Protein AF-A0A9D6YL90-F1 (afdb_monomer_lite)

Sequence (145 aa):
MKLYRCQICGDPYLGSEPPSFCPFCGAPQRYMVPAENYVDRNTVPNLSAKSRENLEKALDLEVKNAAFYFCASNCAPDPLSQAMFKALARTEAEHASLICKILKVPKPEIKPDEKKEATEDRVKEVFSALTEVETYHIALSEARL

pLDDT: mean 88.78, std 9.79, range [46.34, 97.94]

Secondary structure (DSSP, 8-state):
-EEEEETTT--EEEESS--SB-TTT--BGGGEEEGGG-------TT--HHHHHHHHHHHHHHHHHHHHHHHHHHH-SSHHHHHHHHHHHHHHHHHHHHHHHHHT-PPPP-------S--SHHHHHHHHHHHHHHHHHHHHHHTT-

Radius of gyration: 18.1 Å; chains: 1; bounding box: 39×49×39 Å

Structure (mmCIF, N/CA/C/O backbone):
data_AF-A0A9D6YL90-F1
#
_entry.id   AF-A0A9D6YL90-F1
#
loop_
_atom_site.group_PDB
_atom_site.id
_atom_site.type_symbol
_atom_site.label_atom_id
_atom_site.label_alt_id
_atom_site.label_comp_id
_atom_site.label_asym_id
_atom_site.label_entity_id
_atom_site.label_seq_id
_atom_site.pdbx_PDB_ins_code
_atom_site.Cartn_x
_atom_site.Cartn_y
_atom_site.Cartn_z
_atom_site.occupancy
_atom_site.B_iso_or_equiv
_atom_site.auth_seq_id
_atom_site.auth_comp_id
_atom_site.auth_asym_id
_atom_site.auth_atom_id
_atom_site.pdbx_PDB_model_num
ATOM 1 N N . MET A 1 1 ? -6.032 -24.679 -13.426 1.00 86.56 1 MET A N 1
ATOM 2 C CA . MET A 1 1 ? -6.175 -23.283 -12.964 1.00 86.56 1 MET A CA 1
ATOM 3 C C . MET A 1 1 ? -6.760 -23.320 -11.565 1.00 86.56 1 MET A C 1
ATOM 5 O O . MET A 1 1 ? -7.700 -24.076 -11.353 1.00 86.56 1 MET A O 1
ATOM 9 N N . LYS A 1 2 ? -6.148 -22.619 -10.614 1.00 96.62 2 LYS A N 1
ATOM 10 C CA . LYS A 1 2 ? -6.479 -22.641 -9.185 1.00 96.62 2 LYS A CA 1
ATOM 11 C C . LYS A 1 2 ? -6.732 -21.211 -8.713 1.00 96.62 2 LYS A C 1
ATOM 13 O O . LYS A 1 2 ? -6.187 -20.266 -9.287 1.00 96.62 2 LYS A O 1
ATOM 18 N N . LEU A 1 3 ? -7.556 -21.069 -7.681 1.00 97.44 3 LEU A N 1
ATOM 19 C CA . LEU A 1 3 ? -7.831 -19.787 -7.048 1.00 97.44 3 LEU A CA 1
ATOM 20 C C . LEU A 1 3 ? -7.025 -19.691 -5.753 1.00 97.44 3 LEU A C 1
ATOM 22 O O . LEU A 1 3 ? -7.139 -20.548 -4.878 1.00 97.44 3 LEU A O 1
ATOM 26 N N . TYR A 1 4 ? -6.229 -18.638 -5.638 1.00 97.94 4 TYR A N 1
ATOM 27 C CA . TYR A 1 4 ? -5.496 -18.284 -4.432 1.00 97.94 4 TYR A CA 1
ATOM 28 C C . TYR A 1 4 ? -6.054 -16.990 -3.860 1.00 97.94 4 TYR A C 1
ATOM 30 O O . TYR A 1 4 ? -6.663 -16.194 -4.575 1.00 97.94 4 TYR A O 1
ATOM 38 N N . ARG A 1 5 ? -5.839 -16.760 -2.571 1.00 97.44 5 ARG A N 1
ATOM 39 C CA . ARG A 1 5 ? -6.270 -15.537 -1.901 1.00 97.44 5 ARG A CA 1
ATOM 40 C C . ARG A 1 5 ? -5.202 -15.069 -0.928 1.00 97.44 5 ARG A C 1
ATOM 42 O O . ARG A 1 5 ? -4.625 -15.874 -0.195 1.00 97.44 5 ARG A O 1
ATOM 49 N N . CYS A 1 6 ? -4.925 -13.770 -0.935 1.00 96.50 6 CYS A N 1
ATOM 50 C CA . CYS A 1 6 ? -3.949 -13.189 -0.023 1.00 96.50 6 CYS A CA 1
ATOM 51 C C . CYS A 1 6 ? -4.533 -13.091 1.391 1.00 96.50 6 CYS A C 1
ATOM 53 O O . CYS A 1 6 ? -5.566 -12.457 1.585 1.00 96.50 6 CYS A O 1
ATOM 55 N N . GLN A 1 7 ? -3.857 -13.648 2.396 1.00 95.94 7 GLN A N 1
ATOM 56 C CA . GLN A 1 7 ? -4.260 -13.524 3.804 1.00 95.94 7 GLN A CA 1
ATOM 57 C C . GLN A 1 7 ? -4.118 -12.101 4.371 1.00 95.94 7 GLN A C 1
ATOM 59 O O . GLN A 1 7 ? -4.641 -11.840 5.450 1.00 95.94 7 GLN A O 1
ATOM 64 N N . ILE A 1 8 ? -3.420 -11.199 3.671 1.00 94.81 8 ILE A N 1
ATOM 65 C CA . ILE A 1 8 ? -3.238 -9.801 4.084 1.00 94.81 8 ILE A CA 1
ATOM 66 C C . ILE A 1 8 ? -4.345 -8.922 3.490 1.00 94.81 8 ILE A C 1
ATOM 68 O O . ILE A 1 8 ? -5.249 -8.508 4.209 1.00 94.81 8 ILE A O 1
ATOM 72 N N . CYS A 1 9 ? -4.351 -8.676 2.174 1.00 93.88 9 CYS A N 1
ATOM 73 C CA . CYS A 1 9 ? -5.360 -7.792 1.571 1.00 93.88 9 CYS A CA 1
ATOM 74 C C . CYS A 1 9 ? -6.724 -8.460 1.335 1.00 93.88 9 CYS A C 1
ATOM 76 O O . CYS A 1 9 ? -7.748 -7.773 1.254 1.00 93.88 9 CYS A O 1
ATOM 78 N N . GLY A 1 10 ? -6.761 -9.793 1.248 1.00 94.12 10 GLY A N 1
ATOM 79 C CA . GLY A 1 10 ? -7.969 -10.552 0.936 1.00 94.12 10 GLY A CA 1
ATOM 80 C C . GLY A 1 10 ? -8.307 -10.635 -0.552 1.00 94.12 10 GLY A C 1
ATOM 81 O O . GLY A 1 10 ? -9.371 -11.165 -0.869 1.00 94.12 10 GLY A O 1
ATOM 82 N N . ASP A 1 11 ? -7.459 -10.151 -1.461 1.00 95.00 11 ASP A N 1
ATOM 83 C CA . ASP A 1 11 ? -7.757 -10.197 -2.895 1.00 95.00 11 ASP A CA 1
ATOM 84 C C . ASP A 1 11 ? -7.489 -11.576 -3.514 1.00 95.00 11 ASP A C 1
ATOM 86 O O . ASP A 1 11 ? -6.543 -12.275 -3.111 1.00 95.00 11 ASP A O 1
ATOM 90 N N . PRO A 1 12 ? -8.337 -11.999 -4.471 1.00 96.19 12 PRO A N 1
ATOM 91 C CA . PRO A 1 12 ? -8.183 -13.259 -5.174 1.00 96.19 12 PRO A CA 1
ATOM 92 C C . PRO A 1 12 ? -7.172 -13.152 -6.321 1.00 96.19 12 PRO A C 1
ATOM 94 O O . PRO A 1 12 ? -7.098 -12.154 -7.032 1.00 96.19 12 PRO A O 1
ATOM 97 N N . TYR A 1 13 ? -6.441 -14.236 -6.553 1.00 96.94 13 TYR A N 1
ATOM 98 C CA . TYR A 1 13 ? -5.518 -14.401 -7.667 1.00 96.94 13 TYR A CA 1
ATOM 99 C C . TYR A 1 13 ? -5.795 -15.724 -8.382 1.00 96.94 13 TYR A C 1
ATOM 101 O O . TYR A 1 13 ? -5.920 -16.770 -7.741 1.00 96.94 13 TYR A O 1
ATOM 109 N N . LEU A 1 14 ? -5.868 -15.688 -9.712 1.00 97.25 14 LEU A N 1
ATOM 110 C CA . LEU A 1 14 ? -6.097 -16.863 -10.548 1.00 97.25 14 LEU A CA 1
ATOM 111 C C . LEU A 1 14 ? -4.789 -17.273 -11.234 1.00 97.25 14 LEU A C 1
ATOM 113 O O . LEU A 1 14 ? -4.200 -16.473 -11.957 1.00 97.25 14 LEU A O 1
ATOM 117 N N . GLY A 1 15 ? -4.348 -18.518 -11.037 1.00 95.50 15 GLY A N 1
ATOM 118 C CA . GLY A 1 15 ? -3.087 -19.005 -11.607 1.00 95.50 15 GLY A CA 1
ATOM 119 C C . GLY A 1 15 ? -2.928 -20.523 -11.546 1.00 95.50 15 GLY A C 1
ATOM 120 O O . GLY A 1 15 ? -3.761 -21.236 -10.984 1.00 95.50 15 GLY A O 1
ATOM 121 N N . SER A 1 16 ? -1.875 -21.058 -12.161 1.00 96.12 16 SER A N 1
ATOM 122 C CA . SER A 1 16 ? -1.474 -22.464 -11.976 1.00 96.12 16 SER A CA 1
ATOM 123 C C . SER A 1 16 ? -0.854 -22.703 -10.595 1.00 96.12 16 SER A C 1
ATOM 125 O O . SER A 1 16 ? -1.075 -23.761 -10.002 1.00 96.12 16 SER A O 1
ATOM 127 N N . GLU A 1 17 ? -0.140 -21.697 -10.089 1.00 96.12 17 GLU A N 1
ATOM 128 C CA . GLU A 1 17 ? 0.628 -21.676 -8.841 1.00 96.12 17 GLU A CA 1
ATOM 129 C C . GLU A 1 17 ? 0.462 -20.315 -8.136 1.00 96.12 17 GLU A C 1
ATOM 131 O O . GLU A 1 17 ? 0.066 -19.346 -8.794 1.00 96.12 17 GLU A O 1
ATOM 136 N N . PRO A 1 18 ? 0.715 -20.207 -6.815 1.00 96.00 18 PRO A N 1
ATOM 137 C CA . PRO A 1 18 ? 0.641 -18.924 -6.122 1.00 96.00 18 PRO A CA 1
ATOM 138 C C . PRO A 1 18 ? 1.806 -18.011 -6.544 1.00 96.00 18 PRO A C 1
ATOM 140 O O . PRO A 1 18 ? 2.928 -18.496 -6.698 1.00 96.00 18 PRO A O 1
ATOM 143 N N . PRO A 1 19 ? 1.592 -16.691 -6.667 1.00 96.56 19 PRO A N 1
ATOM 144 C CA . PRO A 1 19 ? 2.637 -15.769 -7.093 1.00 96.56 19 PRO A CA 1
ATOM 145 C C . PRO A 1 19 ? 3.667 -15.546 -5.975 1.00 96.56 19 PRO A C 1
ATOM 147 O O . PRO A 1 19 ? 3.319 -15.601 -4.794 1.00 96.56 19 PRO A O 1
ATOM 150 N N . SER A 1 20 ? 4.920 -15.235 -6.333 1.00 96.31 20 SER A N 1
ATOM 151 C CA . SER A 1 20 ? 6.001 -14.948 -5.367 1.00 96.31 20 SER A CA 1
ATOM 152 C C . SER A 1 20 ? 5.667 -13.789 -4.419 1.00 96.31 20 SER A C 1
ATOM 154 O O . SER A 1 20 ? 6.056 -13.795 -3.251 1.00 96.31 20 SER A O 1
ATOM 156 N N 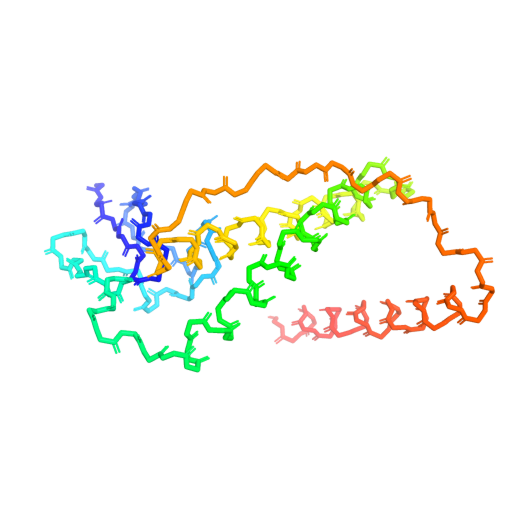. PHE A 1 21 ? 4.900 -12.818 -4.915 1.00 95.50 21 PHE A N 1
ATOM 157 C CA . PHE A 1 21 ? 4.337 -11.712 -4.152 1.00 95.50 21 PHE A CA 1
ATOM 158 C C . PHE A 1 21 ? 2.893 -11.477 -4.590 1.00 95.50 21 PHE A C 1
ATOM 160 O O . PHE A 1 21 ? 2.544 -11.664 -5.756 1.00 95.50 21 PHE A O 1
ATOM 167 N N . CYS A 1 22 ? 2.044 -11.064 -3.655 1.00 95.00 22 CYS A N 1
ATOM 168 C CA . CYS A 1 22 ? 0.683 -10.644 -3.941 1.00 95.00 22 CYS A CA 1
ATOM 169 C C . CYS A 1 22 ? 0.721 -9.462 -4.928 1.00 95.00 22 CYS A C 1
ATOM 171 O O . CYS A 1 22 ? 1.322 -8.440 -4.598 1.00 95.00 22 CYS A O 1
ATOM 173 N N . PRO A 1 23 ? 0.063 -9.550 -6.098 1.00 92.25 23 PRO A N 1
ATOM 174 C CA . PRO A 1 23 ? 0.109 -8.489 -7.106 1.00 92.25 23 PRO A CA 1
ATOM 175 C C . PRO A 1 23 ? -0.684 -7.235 -6.707 1.00 92.25 23 PRO A C 1
ATOM 177 O O . PRO A 1 23 ? -0.640 -6.238 -7.420 1.00 92.25 23 PRO A O 1
ATOM 180 N N . PHE A 1 24 ? -1.420 -7.294 -5.595 1.00 91.31 24 PHE A N 1
ATOM 181 C CA . PHE A 1 24 ? -2.241 -6.196 -5.091 1.00 91.31 24 PHE A CA 1
ATOM 182 C C . PHE A 1 24 ? -1.512 -5.432 -3.982 1.00 91.31 24 PHE A C 1
ATOM 184 O O . PHE A 1 24 ? -1.276 -4.241 -4.114 1.00 91.31 24 PHE A O 1
ATOM 191 N N . CYS A 1 25 ? -1.085 -6.125 -2.920 1.00 90.62 25 CYS A N 1
ATOM 192 C CA . CYS A 1 25 ? -0.486 -5.488 -1.740 1.00 90.62 25 CYS A CA 1
ATOM 193 C C . CYS A 1 25 ? 0.996 -5.830 -1.504 1.00 90.62 25 CYS A C 1
ATOM 195 O O . CYS A 1 25 ? 1.523 -5.543 -0.434 1.00 90.62 25 CYS A O 1
ATOM 197 N N . GLY A 1 26 ? 1.653 -6.557 -2.414 1.00 90.25 26 GLY A N 1
ATOM 198 C CA . GLY A 1 26 ? 3.075 -6.909 -2.295 1.00 90.25 26 GLY A CA 1
ATOM 199 C C . GLY A 1 26 ? 3.425 -7.940 -1.211 1.00 90.25 26 GLY A C 1
ATOM 200 O O . GLY A 1 26 ? 4.597 -8.246 -1.011 1.00 90.25 26 GLY A O 1
ATOM 201 N N . ALA A 1 27 ? 2.446 -8.519 -0.508 1.00 93.50 27 ALA A N 1
ATOM 202 C CA . ALA A 1 27 ? 2.711 -9.514 0.534 1.00 93.50 27 ALA A CA 1
ATOM 203 C C . ALA A 1 27 ? 3.432 -10.761 -0.034 1.00 93.50 27 ALA A C 1
ATOM 205 O O . ALA A 1 27 ? 3.023 -11.259 -1.082 1.00 93.50 27 ALA A O 1
ATOM 206 N N . PRO A 1 28 ? 4.446 -11.326 0.649 1.00 96.31 28 PRO A N 1
ATOM 207 C CA . PRO A 1 28 ? 5.170 -12.503 0.159 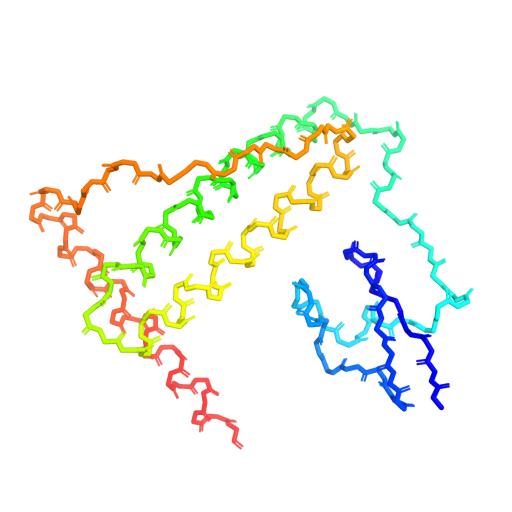1.00 96.31 28 PRO A CA 1
ATOM 208 C C . PRO A 1 28 ? 4.280 -13.738 -0.060 1.00 96.31 28 PRO A C 1
ATOM 210 O O . PRO A 1 28 ? 3.270 -13.908 0.630 1.00 96.31 28 PRO A O 1
ATOM 213 N N . GLN A 1 29 ? 4.714 -14.656 -0.932 1.00 97.19 29 GLN A N 1
ATOM 214 C CA . GLN A 1 29 ? 3.999 -15.886 -1.325 1.00 97.19 29 GLN A CA 1
ATOM 215 C C . GLN A 1 29 ? 3.430 -16.691 -0.152 1.00 97.19 29 GLN A C 1
ATOM 217 O O . GLN A 1 29 ? 2.358 -17.270 -0.277 1.00 97.19 29 GLN A O 1
ATOM 222 N N . ARG A 1 30 ? 4.090 -16.695 1.016 1.00 96.62 30 ARG A N 1
ATOM 223 C CA . ARG A 1 30 ? 3.608 -17.389 2.229 1.00 96.62 30 ARG A CA 1
ATOM 224 C C . ARG A 1 30 ? 2.211 -16.953 2.693 1.00 96.62 30 ARG A C 1
ATOM 226 O O . ARG A 1 30 ? 1.561 -17.682 3.435 1.00 96.62 30 ARG A O 1
ATOM 233 N N . TYR A 1 31 ? 1.751 -15.770 2.285 1.00 96.69 31 TYR A N 1
ATOM 234 C CA . TYR A 1 31 ? 0.399 -15.284 2.563 1.00 96.69 31 TYR A CA 1
ATOM 235 C C . TYR A 1 31 ? -0.613 -15.651 1.469 1.00 96.69 31 TYR A C 1
ATOM 237 O O . TYR A 1 31 ? -1.806 -15.447 1.675 1.00 96.69 31 TYR A O 1
ATOM 245 N N . MET A 1 32 ? -0.174 -16.187 0.328 1.00 97.50 32 MET A N 1
ATOM 246 C CA . MET A 1 32 ? -1.037 -16.648 -0.760 1.00 97.50 32 MET A CA 1
ATOM 247 C C . MET A 1 32 ? -1.449 -18.096 -0.510 1.00 97.50 32 MET A C 1
ATOM 249 O O . MET A 1 32 ? -0.686 -19.031 -0.747 1.00 97.50 32 MET A O 1
ATOM 253 N N . VAL A 1 33 ? -2.675 -18.284 -0.029 1.00 97.50 33 VAL A N 1
ATOM 254 C CA . VAL A 1 33 ? -3.234 -19.611 0.270 1.00 97.50 33 VAL A CA 1
ATOM 255 C C . VAL A 1 33 ? -4.266 -20.013 -0.779 1.00 97.50 33 VAL A C 1
ATOM 257 O O . VAL A 1 33 ? -4.847 -19.126 -1.407 1.00 97.50 33 VAL A O 1
ATOM 260 N N . PRO A 1 34 ? -4.525 -21.318 -0.991 1.00 97.81 34 PRO A N 1
ATOM 261 C CA . PRO A 1 34 ? -5.701 -21.756 -1.741 1.00 97.81 34 PRO A CA 1
ATOM 262 C C . PRO A 1 34 ? -6.958 -21.073 -1.201 1.00 97.81 34 PRO A C 1
ATOM 264 O O . PRO A 1 34 ? -7.095 -20.910 0.014 1.00 97.81 34 PRO A O 1
ATOM 267 N N . ALA A 1 35 ? -7.855 -20.644 -2.085 1.00 96.94 35 ALA A N 1
ATOM 268 C CA . ALA A 1 35 ? -9.006 -19.838 -1.691 1.00 96.94 35 ALA A CA 1
ATOM 269 C C . ALA A 1 35 ? -9.935 -20.559 -0.701 1.00 96.94 35 ALA A C 1
ATOM 271 O O . ALA A 1 35 ? -10.499 -19.892 0.165 1.00 96.94 35 ALA A O 1
ATOM 272 N N . GLU A 1 36 ? -10.036 -21.893 -0.763 1.00 96.56 36 GLU A N 1
ATOM 273 C CA . GLU A 1 36 ? -10.777 -22.686 0.231 1.00 96.56 36 GLU A CA 1
ATOM 274 C C . GLU A 1 36 ? -10.203 -22.601 1.658 1.00 96.56 36 GLU A C 1
ATOM 276 O O . GLU A 1 36 ? -10.931 -22.803 2.624 1.00 96.56 36 GLU A O 1
ATOM 281 N N . ASN A 1 37 ? -8.922 -22.252 1.799 1.00 96.69 37 ASN A N 1
ATOM 282 C CA . ASN A 1 37 ? -8.222 -22.140 3.081 1.00 96.69 37 ASN A CA 1
ATOM 283 C C . ASN A 1 37 ? -8.129 -20.690 3.578 1.00 96.69 37 ASN A C 1
ATOM 285 O O . ASN A 1 37 ? -7.441 -20.409 4.563 1.00 96.69 37 ASN A O 1
ATOM 289 N N . TYR A 1 38 ? -8.759 -19.744 2.878 1.00 96.38 38 TYR A N 1
ATOM 290 C CA . TYR A 1 38 ? -8.725 -18.346 3.272 1.00 96.38 38 TYR A CA 1
ATOM 291 C C . TYR A 1 38 ? -9.534 -18.109 4.547 1.00 96.38 38 TYR A C 1
ATOM 293 O O . TYR A 1 38 ? -10.704 -18.474 4.645 1.00 96.38 38 TYR A O 1
ATOM 301 N N . VAL A 1 39 ? -8.918 -17.405 5.492 1.00 92.44 39 VAL A N 1
ATOM 302 C CA . VAL A 1 39 ? -9.565 -16.912 6.706 1.00 92.44 39 VAL A CA 1
ATOM 303 C C . VAL A 1 39 ? -9.403 -15.401 6.728 1.00 92.44 39 VAL A C 1
ATOM 305 O O . VAL A 1 39 ? -8.276 -14.905 6.671 1.00 92.44 39 VAL A O 1
ATOM 308 N N . ASP A 1 40 ? -10.515 -14.670 6.818 1.00 89.50 40 ASP A N 1
ATOM 309 C CA . ASP A 1 40 ? -10.462 -13.220 6.985 1.00 89.50 40 ASP A CA 1
ATOM 310 C C . ASP A 1 40 ? -9.933 -12.871 8.382 1.00 89.50 40 ASP A C 1
ATOM 312 O O . ASP A 1 40 ? -10.581 -13.132 9.396 1.00 89.50 40 ASP A O 1
ATOM 316 N N . ARG A 1 41 ? -8.737 -12.279 8.420 1.00 87.69 41 ARG A N 1
ATOM 317 C CA . ARG A 1 41 ? -8.083 -11.788 9.642 1.00 87.69 41 ARG A CA 1
ATOM 318 C C . ARG A 1 41 ? -8.151 -10.268 9.781 1.00 87.69 41 ARG A C 1
ATOM 320 O O . ARG A 1 41 ? -7.644 -9.733 10.762 1.00 87.69 41 ARG A O 1
ATOM 327 N N . ASN A 1 42 ? -8.777 -9.578 8.828 1.00 87.88 42 ASN A N 1
ATOM 328 C CA . ASN A 1 42 ? -8.916 -8.123 8.859 1.00 87.88 42 ASN A CA 1
ATOM 329 C C . ASN A 1 42 ? -10.055 -7.681 9.786 1.00 87.88 42 ASN A C 1
ATOM 331 O O . ASN A 1 42 ? -10.087 -6.537 10.237 1.00 87.88 42 ASN A O 1
ATOM 335 N N . THR A 1 43 ? -10.964 -8.592 10.137 1.00 88.81 43 THR A N 1
ATOM 336 C CA . THR A 1 43 ? -11.984 -8.341 11.154 1.00 88.81 43 THR A CA 1
ATOM 337 C C . THR A 1 43 ? -11.384 -8.450 12.561 1.00 88.81 43 THR A C 1
ATOM 339 O O . THR A 1 43 ? -11.191 -9.544 13.085 1.00 88.81 43 THR A O 1
ATOM 342 N N . VAL A 1 44 ? -11.142 -7.304 13.206 1.00 90.25 44 VAL A N 1
ATOM 343 C CA . VAL A 1 44 ? -10.633 -7.219 14.588 1.00 90.25 44 VAL A CA 1
ATOM 344 C C . VAL A 1 44 ? -11.773 -6.802 15.537 1.00 90.25 44 VAL A C 1
ATOM 346 O O . VAL A 1 44 ? -12.078 -5.613 15.626 1.00 90.25 44 VAL A O 1
ATOM 349 N N . PRO A 1 45 ? -12.447 -7.740 16.238 1.00 87.38 45 PRO A N 1
ATOM 350 C CA . PRO A 1 45 ? -13.655 -7.436 17.017 1.00 87.38 45 PRO A CA 1
ATOM 351 C C . PRO A 1 45 ? -13.396 -6.540 18.236 1.00 87.38 45 PRO A C 1
ATOM 353 O O . PRO A 1 45 ? -14.207 -5.670 18.534 1.00 87.38 45 PRO A O 1
ATOM 356 N N . ASN A 1 46 ? -12.253 -6.709 18.905 1.00 91.19 46 ASN A N 1
ATOM 357 C CA . ASN A 1 46 ? -11.888 -5.971 20.119 1.00 91.19 46 ASN A CA 1
ATOM 358 C C . ASN A 1 46 ? -10.743 -4.989 19.842 1.00 91.19 46 ASN A C 1
ATOM 360 O O . ASN A 1 46 ? -9.687 -5.043 20.475 1.00 91.19 46 ASN A O 1
ATOM 364 N N . LEU A 1 47 ? -10.922 -4.117 18.848 1.00 93.81 47 LEU A N 1
ATOM 365 C CA . LEU A 1 47 ? -9.925 -3.103 18.515 1.00 93.81 47 LEU A CA 1
ATOM 366 C C . LEU A 1 47 ? -9.840 -2.062 19.644 1.00 93.81 47 LEU A C 1
ATOM 368 O O . LEU A 1 47 ? -10.786 -1.309 19.873 1.00 93.81 47 LEU A O 1
ATOM 372 N N . SER A 1 48 ? -8.704 -2.019 20.347 1.00 95.50 48 SER A N 1
ATOM 373 C CA . SER A 1 48 ? -8.493 -1.068 21.445 1.00 95.50 48 SER A CA 1
ATOM 374 C C . SER A 1 48 ? -8.551 0.385 20.958 1.00 95.50 48 SER A C 1
ATOM 376 O O . SER A 1 48 ? -8.235 0.671 19.801 1.00 95.50 48 SER A O 1
ATOM 378 N N . ALA A 1 49 ? -8.874 1.321 21.857 1.00 96.88 49 ALA A N 1
ATOM 379 C CA . ALA A 1 49 ? -8.865 2.751 21.541 1.00 96.88 49 ALA A CA 1
ATOM 380 C C . ALA A 1 49 ? -7.503 3.212 20.992 1.00 96.88 49 ALA A C 1
ATOM 382 O O . ALA A 1 49 ? -7.451 3.955 20.016 1.00 96.88 49 ALA A O 1
ATOM 383 N N . LYS A 1 50 ? -6.396 2.703 21.555 1.00 96.06 50 LYS A N 1
ATOM 384 C CA . LYS A 1 50 ? -5.051 3.053 21.088 1.00 96.06 50 LYS A CA 1
ATOM 385 C C . LYS A 1 50 ? -4.743 2.481 19.704 1.00 96.06 50 LYS A C 1
ATOM 387 O O . LYS A 1 50 ? -4.158 3.166 18.872 1.00 96.06 50 LYS A O 1
ATOM 392 N N . SER A 1 51 ? -5.145 1.237 19.445 1.00 96.06 51 SER A N 1
ATOM 393 C CA . SER A 1 51 ? -4.980 0.608 18.129 1.00 96.06 51 SER A CA 1
ATOM 394 C C . SER A 1 51 ? -5.792 1.337 17.062 1.00 96.06 51 SER A C 1
ATOM 396 O O . SER A 1 51 ? -5.288 1.547 15.964 1.00 96.06 51 SER A O 1
ATOM 398 N N . ARG A 1 52 ? -7.017 1.760 17.396 1.00 96.75 52 ARG A N 1
ATOM 399 C CA . ARG A 1 52 ? -7.851 2.590 16.523 1.00 96.75 52 ARG A CA 1
ATOM 400 C C . ARG A 1 52 ? -7.177 3.924 16.203 1.00 96.75 52 ARG A C 1
ATOM 402 O O . ARG A 1 52 ? -7.016 4.222 15.029 1.00 96.75 52 ARG A O 1
ATOM 409 N N . GLU A 1 53 ? -6.714 4.659 17.215 1.00 97.00 53 GLU A N 1
ATOM 410 C CA . GLU A 1 53 ? -6.004 5.935 17.024 1.00 97.00 53 GLU A CA 1
ATOM 411 C C . GLU A 1 53 ? -4.773 5.769 16.114 1.00 97.00 53 GLU A C 1
ATOM 413 O O . GLU A 1 53 ? -4.529 6.577 15.220 1.00 97.00 53 GLU A O 1
ATOM 418 N N . ASN A 1 54 ? -3.995 4.700 16.315 1.00 97.06 54 ASN A N 1
ATOM 419 C CA . ASN A 1 54 ? -2.826 4.415 15.484 1.00 97.06 54 ASN A CA 1
ATOM 420 C C . ASN A 1 54 ? -3.216 4.116 14.029 1.00 97.06 54 ASN A C 1
ATOM 422 O O . ASN A 1 54 ? -2.555 4.602 13.116 1.00 97.06 54 ASN A O 1
ATOM 426 N N . LEU A 1 55 ? -4.280 3.338 13.811 1.00 96.62 55 LEU A N 1
ATOM 427 C CA . LEU A 1 55 ? -4.784 3.030 12.472 1.00 96.62 55 LEU A CA 1
ATOM 428 C C . LEU A 1 55 ? -5.354 4.269 11.778 1.00 96.62 55 LEU A C 1
ATOM 430 O O . LEU A 1 55 ? -5.149 4.429 10.586 1.00 96.62 55 LEU A O 1
ATOM 434 N N . GLU A 1 56 ? -6.029 5.162 12.497 1.00 97.00 56 GLU A N 1
ATOM 435 C CA . GLU A 1 56 ? -6.541 6.418 11.933 1.00 97.00 56 GLU A CA 1
ATOM 436 C C . GLU A 1 56 ? -5.398 7.341 11.485 1.00 97.00 56 GLU A C 1
ATOM 438 O O . GLU A 1 56 ? -5.459 7.911 10.397 1.00 97.00 56 GLU A O 1
ATOM 443 N N . LYS A 1 57 ? -4.314 7.426 12.268 1.00 96.19 57 LYS A N 1
ATOM 444 C CA . LYS A 1 57 ? -3.099 8.158 11.869 1.00 96.19 57 LYS A CA 1
ATOM 445 C C . LYS A 1 57 ? -2.389 7.510 10.686 1.00 96.19 57 LYS A C 1
ATOM 447 O O . LYS A 1 57 ? -1.943 8.218 9.791 1.00 96.19 57 LYS A O 1
ATOM 452 N N . ALA A 1 58 ? -2.289 6.180 10.682 1.00 96.12 58 ALA A N 1
ATOM 453 C CA . ALA A 1 58 ? -1.730 5.450 9.552 1.00 96.12 58 ALA A CA 1
ATOM 454 C C . ALA A 1 58 ? -2.574 5.692 8.294 1.00 96.12 58 ALA A C 1
ATOM 456 O O . ALA A 1 58 ? -2.024 6.035 7.261 1.00 96.12 58 ALA A O 1
ATOM 457 N N . LEU A 1 59 ? -3.906 5.630 8.389 1.00 96.25 59 LEU A N 1
ATOM 458 C CA . LEU A 1 59 ? -4.799 5.899 7.263 1.00 96.25 59 LEU A CA 1
ATOM 459 C C . LEU A 1 59 ? -4.581 7.295 6.671 1.00 96.25 59 LEU A C 1
ATOM 461 O O . LEU A 1 59 ? -4.491 7.431 5.455 1.00 96.25 59 LEU A O 1
ATOM 465 N N . ASP A 1 60 ? -4.496 8.322 7.518 1.00 94.69 60 ASP A N 1
ATOM 466 C CA . ASP A 1 60 ? -4.224 9.693 7.077 1.00 94.69 60 ASP A CA 1
ATOM 467 C C . ASP A 1 60 ? -2.870 9.804 6.356 1.00 94.69 60 ASP A C 1
ATOM 469 O O . ASP A 1 60 ? -2.784 10.441 5.305 1.00 94.69 60 ASP A O 1
ATOM 473 N N . LEU A 1 61 ? -1.835 9.134 6.873 1.00 93.69 61 LEU A N 1
ATOM 474 C CA . LEU A 1 61 ? -0.520 9.081 6.237 1.00 93.69 61 LEU A CA 1
ATOM 475 C C . LEU A 1 61 ? -0.574 8.391 4.867 1.00 93.69 61 LEU A C 1
ATOM 477 O O . LEU A 1 61 ? -0.116 8.968 3.886 1.00 93.69 61 LEU A O 1
ATOM 481 N N . GLU A 1 62 ? -1.177 7.205 4.783 1.00 95.25 62 GLU A N 1
ATOM 482 C CA . GLU A 1 62 ? -1.274 6.434 3.536 1.00 95.25 62 GLU A CA 1
ATOM 483 C C . GLU A 1 62 ? -2.071 7.186 2.459 1.00 95.25 62 GLU A C 1
ATOM 485 O O . GLU A 1 62 ? -1.690 7.213 1.290 1.00 95.25 62 GLU A O 1
ATOM 490 N N . VAL A 1 63 ? -3.157 7.869 2.842 1.00 94.81 63 VAL A N 1
ATOM 491 C CA . VAL A 1 63 ? -3.945 8.698 1.912 1.00 94.81 63 VAL A CA 1
ATOM 492 C C . VAL A 1 63 ? -3.122 9.879 1.392 1.00 94.81 63 VAL A C 1
ATOM 494 O O . VAL A 1 63 ? -3.158 10.166 0.192 1.00 94.81 63 VAL A O 1
ATOM 497 N N . LYS A 1 64 ? -2.360 10.548 2.267 1.00 92.25 64 LYS A N 1
ATOM 498 C CA . LYS A 1 64 ? -1.474 11.656 1.878 1.00 92.25 64 LYS A CA 1
ATOM 499 C C . LYS A 1 64 ? -0.332 11.182 0.985 1.00 92.25 64 LYS A C 1
ATOM 501 O O . LYS A 1 64 ? -0.071 11.823 -0.029 1.00 92.25 64 LYS A O 1
ATOM 506 N N . ASN A 1 65 ? 0.298 10.054 1.302 1.00 92.88 65 ASN A N 1
ATOM 507 C CA . ASN A 1 65 ? 1.363 9.484 0.479 1.00 92.88 65 ASN A CA 1
ATOM 508 C C . ASN A 1 65 ? 0.837 9.045 -0.891 1.00 92.88 65 ASN A C 1
ATOM 510 O O . ASN A 1 65 ? 1.473 9.318 -1.909 1.00 92.88 65 ASN A O 1
ATOM 514 N N . ALA A 1 66 ? -0.349 8.431 -0.947 1.00 93.69 66 ALA A N 1
ATOM 515 C CA . ALA A 1 66 ? -0.973 8.059 -2.212 1.00 93.69 66 ALA A CA 1
ATOM 516 C C . ALA A 1 66 ? -1.225 9.286 -3.104 1.00 93.69 66 ALA A C 1
ATOM 518 O O . ALA A 1 66 ? -0.913 9.256 -4.296 1.00 93.69 66 ALA A O 1
ATOM 519 N N . ALA A 1 67 ? -1.736 10.379 -2.526 1.00 92.88 67 ALA A N 1
ATOM 520 C CA . ALA A 1 67 ? -1.921 11.648 -3.229 1.00 92.88 67 ALA A CA 1
ATOM 521 C C . ALA A 1 67 ? -0.586 12.248 -3.699 1.00 92.88 67 ALA A C 1
ATOM 523 O O . ALA A 1 67 ? -0.453 12.619 -4.867 1.00 92.88 67 ALA A O 1
ATOM 524 N N . PHE A 1 68 ? 0.409 12.290 -2.811 1.00 91.50 68 PHE A N 1
ATOM 525 C CA . PHE A 1 68 ? 1.744 12.810 -3.096 1.00 91.50 68 PHE A CA 1
ATOM 526 C C . PHE A 1 68 ? 2.407 12.064 -4.257 1.00 91.50 68 PHE A C 1
ATOM 528 O O . PHE A 1 68 ? 2.796 12.684 -5.246 1.00 91.50 68 PHE A O 1
ATOM 535 N N . TYR A 1 69 ? 2.489 10.734 -4.183 1.00 92.06 69 TYR A N 1
ATOM 536 C CA . TYR A 1 69 ? 3.122 9.932 -5.226 1.00 92.06 69 TYR A CA 1
ATOM 537 C C . TYR A 1 69 ? 2.332 9.949 -6.532 1.00 92.06 69 TYR A C 1
ATOM 539 O O . TYR A 1 69 ? 2.926 9.901 -7.609 1.00 92.06 69 TYR A O 1
ATOM 547 N N . PHE A 1 70 ? 1.004 10.074 -6.475 1.00 92.12 70 PHE A N 1
ATOM 548 C CA . PHE A 1 70 ? 0.214 10.273 -7.682 1.00 92.12 70 PHE A CA 1
ATOM 549 C C . PHE A 1 70 ? 0.601 11.586 -8.377 1.00 92.12 70 PHE A C 1
ATOM 551 O O . PHE A 1 70 ? 0.875 11.578 -9.578 1.00 92.12 70 PHE A O 1
ATOM 558 N N . CYS A 1 71 ? 0.711 12.690 -7.635 1.00 90.12 71 CYS A N 1
ATOM 559 C CA . CYS A 1 71 ? 1.189 13.963 -8.176 1.00 90.12 71 CYS A CA 1
ATOM 560 C C . CYS A 1 71 ? 2.634 13.861 -8.688 1.00 90.12 71 CYS A C 1
ATOM 562 O O . CYS A 1 71 ? 2.897 14.239 -9.829 1.00 90.12 71 CYS A O 1
ATOM 564 N N . ALA A 1 72 ? 3.543 13.267 -7.911 1.00 87.56 72 ALA A N 1
ATOM 565 C CA . ALA A 1 72 ? 4.934 13.053 -8.313 1.00 87.56 72 ALA A CA 1
ATOM 566 C C . ALA A 1 72 ? 5.036 12.248 -9.619 1.00 87.56 72 ALA A C 1
ATOM 568 O O . ALA A 1 72 ? 5.830 12.589 -10.492 1.00 87.56 72 ALA A O 1
ATOM 569 N N . SER A 1 73 ? 4.172 11.246 -9.812 1.00 90.38 73 SER A N 1
ATOM 570 C CA . SER A 1 73 ? 4.133 10.461 -11.052 1.00 90.38 73 SER A CA 1
ATOM 571 C C . SER A 1 73 ? 3.748 11.271 -12.290 1.00 90.38 73 SER A C 1
ATOM 573 O O . SER A 1 73 ? 4.138 10.902 -13.391 1.00 90.38 73 SER A O 1
ATOM 575 N N . ASN A 1 74 ? 3.016 12.376 -12.124 1.00 88.50 74 ASN A N 1
ATOM 576 C CA . ASN A 1 74 ? 2.636 13.268 -13.221 1.00 88.50 74 ASN A CA 1
ATOM 577 C C . ASN A 1 74 ? 3.671 14.380 -13.468 1.00 88.50 74 ASN A C 1
ATOM 579 O O . ASN A 1 74 ? 3.686 14.957 -14.553 1.00 88.50 74 ASN A O 1
ATOM 583 N N . CYS A 1 75 ? 4.519 14.683 -12.481 1.00 85.75 75 CYS A N 1
ATOM 584 C CA . CYS A 1 75 ? 5.538 15.735 -12.560 1.00 85.75 75 CYS A CA 1
ATOM 585 C C . CYS A 1 75 ? 6.952 15.202 -12.836 1.00 85.75 75 CYS A C 1
ATOM 587 O O . CYS A 1 75 ? 7.841 15.983 -13.167 1.00 85.75 75 CYS A O 1
ATOM 589 N N . ALA A 1 76 ? 7.186 13.898 -12.671 1.00 84.75 76 ALA A N 1
ATOM 590 C CA . ALA A 1 76 ? 8.517 13.321 -12.789 1.00 84.75 76 ALA A CA 1
ATOM 591 C C . ALA A 1 76 ? 9.112 13.493 -14.205 1.00 84.75 76 ALA A C 1
ATOM 593 O O . ALA A 1 76 ? 8.390 13.340 -15.199 1.00 84.75 76 ALA A O 1
ATOM 594 N N . PRO A 1 77 ? 10.424 13.791 -14.302 1.00 84.62 77 PRO A N 1
ATOM 595 C CA . PRO A 1 77 ? 11.059 14.236 -15.544 1.00 84.62 77 PRO A CA 1
ATOM 596 C C . PRO A 1 77 ? 11.266 13.114 -16.566 1.00 84.62 77 PRO A C 1
ATOM 598 O O . PRO A 1 77 ? 11.437 13.394 -17.752 1.00 84.62 77 PRO A O 1
ATOM 601 N N . ASP A 1 78 ? 11.259 11.855 -16.126 1.00 87.00 78 ASP A N 1
ATOM 602 C CA . ASP A 1 78 ? 11.554 10.695 -16.958 1.00 87.00 78 ASP A CA 1
ATOM 603 C C . ASP A 1 78 ? 10.543 9.545 -16.755 1.00 87.00 78 ASP A C 1
ATOM 605 O O . ASP A 1 78 ? 9.941 9.420 -15.682 1.00 87.00 78 ASP A O 1
ATOM 609 N N . PRO A 1 79 ? 10.354 8.669 -17.762 1.00 90.69 79 PRO A N 1
ATOM 610 C CA . PRO A 1 79 ? 9.357 7.600 -17.695 1.00 90.69 79 PRO A CA 1
ATOM 611 C C . PRO A 1 79 ? 9.572 6.573 -16.576 1.00 90.69 79 PRO A C 1
ATOM 613 O O . PRO A 1 79 ? 8.594 5.989 -16.103 1.00 90.69 79 PRO A O 1
ATOM 616 N N . LEU A 1 80 ? 10.821 6.328 -16.159 1.00 85.88 80 LEU A N 1
ATOM 617 C CA . LEU A 1 80 ? 11.118 5.372 -15.092 1.00 85.88 80 LEU A CA 1
ATOM 618 C C . LEU A 1 80 ? 10.612 5.929 -13.759 1.00 85.88 80 LEU A C 1
ATOM 620 O O . LEU A 1 80 ? 9.808 5.272 -13.095 1.00 85.88 80 LEU A O 1
ATOM 624 N N . SER A 1 81 ? 10.978 7.166 -13.422 1.00 83.25 81 SER A N 1
ATOM 625 C CA . SER A 1 81 ? 10.499 7.845 -12.212 1.00 83.25 81 SER A CA 1
ATOM 626 C C . SER A 1 81 ? 8.969 7.976 -12.189 1.00 83.25 81 SER A C 1
ATOM 628 O O . SER A 1 81 ? 8.338 7.719 -11.162 1.00 83.25 81 SER A O 1
ATOM 630 N N . GLN A 1 82 ? 8.337 8.296 -13.327 1.00 85.75 82 GLN A N 1
ATOM 631 C CA . GLN A 1 82 ? 6.871 8.337 -13.443 1.00 85.75 82 GLN A CA 1
ATOM 632 C C . GLN A 1 82 ? 6.232 6.981 -13.104 1.00 85.75 82 GLN A C 1
ATOM 634 O O . GLN A 1 82 ? 5.280 6.909 -12.320 1.00 85.75 82 GLN A O 1
ATOM 639 N N . ALA A 1 83 ? 6.760 5.889 -13.667 1.00 88.81 83 ALA A N 1
ATOM 640 C CA . ALA A 1 83 ? 6.270 4.541 -13.397 1.00 88.81 83 ALA A CA 1
ATOM 641 C C . ALA A 1 83 ? 6.493 4.129 -11.933 1.00 88.81 83 ALA A C 1
ATOM 643 O O . ALA A 1 83 ? 5.584 3.560 -11.321 1.00 88.81 83 ALA A O 1
ATOM 644 N N . MET A 1 84 ? 7.653 4.462 -11.360 1.00 88.31 84 MET A N 1
ATOM 645 C CA . MET A 1 84 ? 7.979 4.202 -9.956 1.00 88.31 84 MET A CA 1
ATOM 646 C C . MET A 1 84 ? 7.004 4.910 -9.014 1.00 88.31 84 MET A C 1
ATOM 648 O O . MET A 1 84 ? 6.357 4.255 -8.197 1.00 88.31 84 MET A O 1
ATOM 652 N N . PHE A 1 85 ? 6.810 6.222 -9.164 1.00 90.50 85 PHE A N 1
ATOM 653 C CA . PHE A 1 85 ? 5.866 6.964 -8.326 1.00 90.50 85 PHE A CA 1
ATOM 654 C C . PHE A 1 85 ? 4.425 6.493 -8.513 1.00 90.50 85 PHE A C 1
ATOM 656 O O . PHE A 1 85 ? 3.677 6.394 -7.545 1.00 90.50 85 PHE A O 1
ATOM 663 N N . LYS A 1 86 ? 4.030 6.112 -9.731 1.00 92.56 86 LYS A N 1
ATOM 664 C CA . LYS A 1 86 ? 2.703 5.532 -9.969 1.00 92.56 86 LYS A CA 1
ATOM 665 C C . LYS A 1 86 ? 2.521 4.192 -9.253 1.00 92.56 86 LYS A C 1
ATOM 667 O O . LYS A 1 86 ? 1.419 3.903 -8.785 1.00 92.56 86 LYS A O 1
ATOM 672 N N . ALA A 1 87 ? 3.568 3.371 -9.182 1.00 90.56 87 ALA A N 1
ATOM 673 C CA . ALA A 1 87 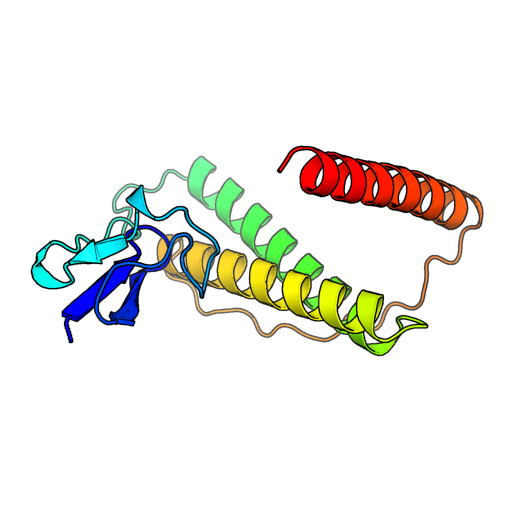? 3.548 2.130 -8.417 1.00 90.56 87 ALA A CA 1
ATOM 674 C C . ALA A 1 87 ? 3.433 2.415 -6.912 1.00 90.56 87 ALA A C 1
ATOM 676 O O . ALA A 1 87 ? 2.546 1.857 -6.269 1.00 90.56 87 ALA A O 1
ATOM 677 N N . LEU A 1 88 ? 4.234 3.344 -6.380 1.00 91.56 88 LEU A N 1
ATOM 678 C CA . LEU A 1 88 ? 4.162 3.763 -4.976 1.00 91.56 88 LEU A CA 1
ATOM 679 C C . LEU A 1 88 ? 2.776 4.314 -4.617 1.00 91.56 88 LEU A C 1
ATOM 681 O O . LEU A 1 88 ? 2.171 3.856 -3.656 1.00 91.56 88 LEU A O 1
ATOM 685 N N . ALA A 1 89 ? 2.202 5.192 -5.443 1.00 92.94 89 ALA A N 1
ATOM 686 C CA . ALA A 1 89 ? 0.860 5.738 -5.228 1.00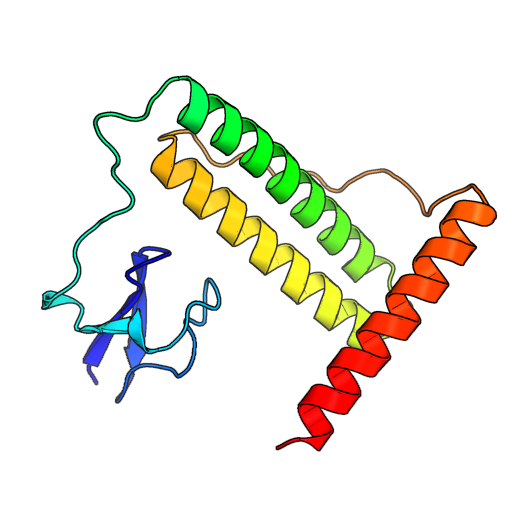 92.94 89 ALA A CA 1
ATOM 687 C C . ALA A 1 89 ? -0.214 4.646 -5.094 1.00 92.94 89 ALA A C 1
ATOM 689 O O . ALA A 1 89 ? -1.132 4.757 -4.282 1.00 92.94 89 ALA A O 1
ATOM 690 N N . ARG A 1 90 ? -0.104 3.579 -5.896 1.00 92.00 90 ARG A N 1
ATOM 691 C CA . ARG A 1 90 ? -1.012 2.426 -5.829 1.00 92.00 90 ARG A CA 1
ATOM 692 C C . ARG A 1 90 ? -0.794 1.612 -4.561 1.00 92.00 90 ARG A C 1
ATOM 694 O O . ARG A 1 90 ? -1.778 1.239 -3.934 1.00 92.00 90 ARG A O 1
ATOM 701 N N . THR A 1 91 ? 0.457 1.375 -4.180 1.00 91.19 91 THR A N 1
ATOM 702 C CA . THR A 1 91 ? 0.802 0.669 -2.940 1.00 91.19 91 THR A CA 1
ATOM 703 C C . THR A 1 91 ? 0.195 1.363 -1.720 1.00 91.19 91 THR A C 1
ATOM 705 O O . THR A 1 91 ? -0.549 0.729 -0.975 1.00 91.19 91 THR A O 1
ATOM 708 N N . GLU A 1 92 ? 0.388 2.676 -1.580 1.00 94.19 92 GLU A N 1
ATOM 709 C CA . GLU A 1 92 ? -0.161 3.437 -0.445 1.00 94.19 92 GLU A CA 1
ATOM 710 C C . GLU A 1 92 ? -1.700 3.479 -0.483 1.00 94.19 92 GLU A C 1
ATOM 712 O O . GLU A 1 92 ? -2.381 3.381 0.540 1.00 94.19 92 GLU A O 1
ATOM 717 N N . ALA A 1 93 ? -2.302 3.518 -1.679 1.00 94.06 93 ALA A N 1
ATOM 718 C CA . ALA A 1 93 ? -3.754 3.409 -1.821 1.00 94.06 93 ALA A CA 1
ATOM 719 C C . ALA A 1 93 ? -4.300 2.030 -1.390 1.00 94.06 93 ALA A C 1
ATOM 721 O O . ALA A 1 93 ? -5.433 1.944 -0.890 1.00 94.06 93 ALA A O 1
ATOM 722 N N . GLU A 1 94 ? -3.535 0.953 -1.575 1.00 93.31 94 GLU A N 1
ATOM 723 C CA . GLU A 1 94 ? -3.873 -0.388 -1.085 1.00 93.31 94 GLU A CA 1
ATOM 724 C C . GLU A 1 94 ? -3.668 -0.507 0.429 1.00 93.31 94 GLU A C 1
ATOM 726 O O . GLU A 1 94 ? -4.531 -1.066 1.116 1.00 93.31 94 GLU A O 1
ATOM 731 N N . HIS A 1 95 ? -2.612 0.098 0.982 1.00 93.38 95 HIS A N 1
ATOM 732 C CA . HIS A 1 95 ? -2.423 0.213 2.431 1.00 93.38 95 HIS A CA 1
ATOM 733 C C . HIS A 1 95 ? -3.604 0.929 3.095 1.00 93.38 95 HIS A C 1
ATOM 735 O O . HIS A 1 95 ? -4.225 0.380 4.013 1.00 93.38 95 HIS A O 1
ATOM 741 N N . ALA A 1 96 ? -4.001 2.093 2.570 1.00 95.31 96 ALA A N 1
ATOM 742 C CA . ALA A 1 96 ? -5.186 2.816 3.028 1.00 95.31 96 ALA A CA 1
ATOM 743 C C . ALA A 1 96 ? -6.447 1.934 2.968 1.00 95.31 96 ALA A C 1
ATOM 745 O O . ALA A 1 96 ? -7.230 1.889 3.916 1.00 95.31 96 ALA A O 1
ATOM 746 N N . SER A 1 97 ? -6.622 1.166 1.886 1.00 94.19 97 SER A N 1
ATOM 747 C CA . SER A 1 97 ? -7.773 0.265 1.718 1.00 94.19 97 SER A CA 1
ATOM 748 C C . SER A 1 97 ? -7.808 -0.843 2.773 1.00 94.19 97 SER A C 1
ATOM 750 O O . SER A 1 97 ? -8.879 -1.166 3.296 1.00 94.19 97 SER A O 1
ATOM 752 N N . LEU A 1 98 ? -6.653 -1.416 3.115 1.00 93.62 98 LEU A N 1
ATOM 753 C CA . LEU A 1 98 ? -6.539 -2.422 4.169 1.00 93.62 98 LEU A CA 1
ATOM 754 C C . LEU A 1 98 ? -6.863 -1.835 5.546 1.00 93.62 98 LEU A C 1
ATOM 756 O O . LEU A 1 98 ? -7.630 -2.428 6.308 1.00 93.62 98 LEU A O 1
ATOM 760 N N . ILE A 1 99 ? -6.341 -0.647 5.847 1.00 95.69 99 ILE A N 1
ATOM 761 C CA . ILE A 1 99 ? -6.622 0.039 7.110 1.00 95.69 99 ILE A CA 1
ATOM 762 C C . ILE A 1 99 ? -8.118 0.363 7.226 1.00 95.69 99 ILE A C 1
ATOM 764 O O . ILE A 1 99 ? -8.718 0.105 8.271 1.00 95.69 99 ILE A O 1
ATOM 768 N N . CYS A 1 100 ? -8.755 0.831 6.148 1.00 95.19 100 CYS A N 1
ATOM 769 C CA . CYS A 1 100 ? -10.202 1.053 6.100 1.00 95.19 100 CYS A CA 1
ATOM 770 C C . CYS A 1 100 ? -11.004 -0.223 6.389 1.00 95.19 100 CYS A C 1
ATOM 772 O O . CYS A 1 100 ? -11.980 -0.161 7.141 1.00 95.19 100 CYS A O 1
ATOM 774 N N . LYS A 1 101 ? -10.585 -1.380 5.848 1.00 93.19 101 LYS A N 1
ATOM 775 C CA . LYS A 1 101 ? -11.213 -2.685 6.134 1.00 93.19 101 LYS A CA 1
ATOM 776 C C . LYS A 1 101 ? -11.153 -3.012 7.632 1.00 93.19 101 LYS A C 1
ATOM 778 O O . LYS A 1 101 ? -12.174 -3.389 8.204 1.00 93.19 101 LYS A O 1
ATOM 783 N N . ILE A 1 102 ? -9.999 -2.808 8.274 1.00 94.69 102 ILE A N 1
ATOM 784 C CA . ILE A 1 102 ? -9.816 -3.069 9.714 1.00 94.69 102 ILE A CA 1
ATOM 785 C C . ILE A 1 102 ? -10.640 -2.090 10.566 1.00 94.69 102 ILE A C 1
ATOM 787 O O . ILE A 1 102 ? -11.322 -2.499 11.508 1.00 94.69 102 ILE A O 1
ATOM 791 N N . LEU A 1 103 ? -10.610 -0.798 10.226 1.00 95.31 103 LEU A N 1
ATOM 792 C CA . LEU A 1 103 ? -11.355 0.255 10.926 1.00 95.31 103 LEU A CA 1
ATOM 793 C C . LEU A 1 103 ? -12.871 0.200 10.684 1.00 95.31 103 LEU A C 1
ATOM 795 O O . LEU A 1 103 ? -13.623 0.775 11.478 1.00 95.31 103 LEU A O 1
ATOM 799 N N . LYS A 1 104 ? -13.305 -0.491 9.619 1.00 93.50 104 LYS A N 1
ATOM 800 C CA . LYS A 1 104 ? -14.681 -0.533 9.096 1.00 93.50 104 LYS A CA 1
ATOM 801 C C . LYS A 1 104 ? -15.214 0.851 8.715 1.00 93.50 104 LYS A C 1
ATOM 803 O O . LYS A 1 104 ? -16.357 1.191 9.013 1.00 93.50 104 LYS A O 1
ATOM 808 N N . VAL A 1 105 ? -14.373 1.647 8.060 1.00 94.69 105 VAL A N 1
ATOM 809 C CA . VAL A 1 105 ? -14.703 2.997 7.571 1.00 94.69 105 VAL A CA 1
ATOM 810 C C . VAL A 1 105 ? -14.689 3.025 6.040 1.00 94.69 105 VAL A C 1
ATOM 812 O O . VAL A 1 105 ? -13.987 2.215 5.427 1.00 94.69 105 VAL A O 1
ATOM 815 N N . PRO A 1 106 ? -15.452 3.924 5.393 1.00 94.19 106 PRO A N 1
ATOM 816 C CA . PRO A 1 106 ? -15.382 4.082 3.945 1.00 94.19 106 PRO A CA 1
ATOM 817 C C . PRO A 1 106 ? -13.982 4.530 3.512 1.00 94.19 106 PRO A C 1
ATOM 819 O O . PRO A 1 106 ? -13.305 5.265 4.232 1.00 94.19 106 PRO A O 1
ATOM 822 N N . LYS A 1 107 ? -13.561 4.099 2.317 1.00 90.19 107 LYS A N 1
ATOM 823 C CA . LYS A 1 107 ? -12.298 4.537 1.718 1.00 90.19 107 LYS A CA 1
ATOM 824 C C . LYS A 1 107 ? -12.374 6.043 1.425 1.00 90.19 107 LYS A C 1
ATOM 826 O O . LYS A 1 107 ? -13.291 6.449 0.708 1.00 90.19 107 LYS A O 1
ATOM 831 N N . PRO A 1 108 ? -11.447 6.861 1.950 1.00 89.81 108 PRO A N 1
ATOM 832 C CA . PRO A 1 108 ? -11.384 8.275 1.615 1.00 89.81 108 PRO A CA 1
ATOM 833 C C . PRO A 1 108 ? -11.107 8.478 0.126 1.00 89.81 108 PRO A C 1
ATOM 835 O O . PRO A 1 108 ? -10.406 7.686 -0.509 1.00 89.81 108 PRO A O 1
ATOM 838 N N . GLU A 1 109 ? -11.633 9.564 -0.428 1.00 88.06 109 GLU A N 1
ATOM 839 C CA . GLU A 1 109 ? -11.246 10.010 -1.760 1.00 88.06 109 GLU A CA 1
ATOM 840 C C . GLU A 1 109 ? -9.799 10.516 -1.720 1.00 88.06 109 GLU A C 1
ATOM 842 O O . GLU A 1 109 ? -9.461 11.395 -0.925 1.00 88.06 109 GLU A O 1
ATOM 847 N N . ILE A 1 110 ? -8.943 9.959 -2.577 1.00 85.31 110 ILE A N 1
ATOM 848 C CA . ILE A 1 110 ? -7.569 10.434 -2.740 1.00 85.31 110 ILE A CA 1
ATOM 849 C C . ILE A 1 110 ? -7.632 11.629 -3.682 1.00 85.31 110 ILE A C 1
ATOM 851 O O . ILE A 1 110 ? -7.771 11.475 -4.896 1.00 85.31 110 ILE A O 1
ATOM 855 N N . LYS A 1 111 ? -7.572 12.827 -3.108 1.00 81.06 111 LYS A N 1
ATOM 856 C CA . LYS A 1 111 ? -7.509 14.067 -3.878 1.00 81.06 111 LYS A CA 1
ATOM 857 C C . LYS A 1 111 ? -6.058 14.332 -4.266 1.00 81.06 111 LYS A C 1
ATOM 859 O O . LYS A 1 111 ? -5.190 14.121 -3.421 1.00 81.06 111 LYS A O 1
ATOM 864 N N . PRO A 1 112 ? -5.780 14.782 -5.502 1.00 73.38 112 PRO A N 1
ATOM 865 C CA . PRO A 1 112 ? -4.444 15.225 -5.872 1.00 73.38 112 PRO A CA 1
ATOM 866 C C . PRO A 1 112 ? -3.969 16.271 -4.867 1.00 73.38 112 PRO A C 1
ATOM 868 O O . PRO A 1 112 ? -4.717 17.198 -4.547 1.00 73.38 112 PRO A O 1
ATOM 871 N N . ASP A 1 113 ? -2.753 16.112 -4.353 1.00 69.56 113 ASP A N 1
ATOM 872 C CA . ASP A 1 113 ? -2.152 17.168 -3.552 1.00 69.56 113 ASP A CA 1
ATOM 873 C C . ASP A 1 113 ? -1.900 18.362 -4.484 1.00 69.56 113 ASP A C 1
ATOM 875 O O . ASP A 1 113 ? -1.146 18.258 -5.452 1.00 69.56 113 ASP A O 1
ATOM 879 N N . GLU A 1 114 ? -2.576 19.487 -4.238 1.00 60.19 114 GLU A N 1
ATOM 880 C CA . GLU A 1 114 ? -2.408 20.729 -5.008 1.00 60.19 114 GLU A CA 1
ATOM 881 C C . GLU A 1 114 ? -1.014 21.355 -4.794 1.00 60.19 114 GLU A C 1
ATOM 883 O O . GLU A 1 114 ? -0.665 22.365 -5.419 1.00 60.19 114 GLU A O 1
ATOM 888 N N . LYS A 1 115 ? -0.209 20.787 -3.886 1.00 57.03 115 LYS A N 1
ATOM 889 C CA . LYS A 1 115 ? 1.078 21.338 -3.482 1.00 57.03 115 LYS A CA 1
ATOM 890 C C . LYS A 1 115 ? 2.180 21.045 -4.496 1.00 57.03 115 LYS A C 1
ATOM 892 O O . LYS A 1 115 ? 2.577 19.914 -4.758 1.00 57.03 115 LYS A O 1
ATOM 897 N N . LYS A 1 116 ? 2.664 22.165 -5.028 1.00 63.47 116 LYS A N 1
ATOM 898 C CA . LYS A 1 116 ? 3.859 22.365 -5.845 1.00 63.47 116 LYS A CA 1
ATOM 899 C C . LYS A 1 116 ? 5.102 21.860 -5.106 1.00 63.47 116 LYS A C 1
ATOM 901 O O . LYS A 1 116 ? 5.091 21.760 -3.882 1.00 63.47 116 LYS A O 1
ATOM 906 N N . GLU A 1 117 ? 6.150 21.566 -5.874 1.00 65.44 117 GLU A N 1
ATOM 907 C CA . GLU A 1 117 ? 7.492 21.196 -5.406 1.00 65.44 117 GLU A CA 1
ATOM 908 C C . GLU A 1 117 ? 7.918 21.946 -4.135 1.00 65.44 117 GLU A C 1
ATOM 910 O O . GLU A 1 117 ? 7.554 23.109 -3.940 1.00 65.44 117 GLU A O 1
ATOM 915 N N . ALA A 1 118 ? 8.731 21.293 -3.294 1.00 70.44 118 ALA A N 1
ATOM 916 C CA . ALA A 1 118 ? 9.330 21.937 -2.128 1.00 70.44 118 ALA A CA 1
ATOM 917 C C . ALA A 1 118 ? 9.957 23.275 -2.541 1.00 70.44 118 ALA A C 1
ATOM 919 O O . ALA A 1 118 ? 10.746 23.332 -3.484 1.00 70.44 118 ALA A O 1
ATOM 920 N N . THR A 1 119 ? 9.593 24.360 -1.864 1.00 78.06 119 THR A N 1
ATOM 921 C CA . THR A 1 119 ? 10.058 25.705 -2.231 1.00 78.06 119 THR A CA 1
ATOM 922 C C . THR A 1 119 ? 11.410 26.041 -1.610 1.00 78.06 119 THR A C 1
ATOM 924 O O . THR A 1 119 ? 12.163 26.847 -2.147 1.00 78.06 119 THR A O 1
ATOM 927 N N . GLU A 1 120 ? 11.736 25.383 -0.506 1.00 87.12 120 GLU A N 1
ATOM 928 C CA . GLU A 1 120 ? 12.883 25.615 0.348 1.00 87.12 120 GLU A CA 1
ATOM 929 C C . GLU A 1 120 ? 14.096 24.828 -0.152 1.00 87.12 120 GLU A C 1
ATOM 931 O O . GLU A 1 120 ? 14.086 23.596 -0.189 1.00 87.12 120 GLU A O 1
ATOM 936 N N . ASP A 1 121 ? 15.181 25.529 -0.476 1.00 88.94 121 ASP A N 1
ATOM 937 C CA . ASP A 1 121 ? 16.367 24.912 -1.082 1.00 88.94 121 ASP A CA 1
ATOM 938 C C . ASP A 1 121 ? 16.991 23.820 -0.209 1.00 88.94 121 ASP A C 1
ATOM 940 O O . ASP A 1 121 ? 17.399 22.776 -0.715 1.00 88.94 121 ASP A O 1
ATOM 944 N N . ARG A 1 122 ? 16.977 23.998 1.118 1.00 90.94 122 ARG A N 1
ATOM 945 C CA . ARG A 1 122 ? 17.463 22.972 2.048 1.00 90.94 122 ARG A CA 1
ATOM 946 C C . ARG A 1 122 ? 16.625 21.692 1.994 1.00 90.94 122 ARG A C 1
ATOM 948 O O . ARG A 1 122 ? 17.173 20.605 2.137 1.00 90.94 122 ARG A O 1
ATOM 955 N N . VAL A 1 123 ? 15.310 21.801 1.797 1.00 84.25 123 VAL A N 1
ATOM 956 C CA . VAL A 1 123 ? 14.424 20.630 1.692 1.00 84.25 123 VAL A CA 1
ATOM 957 C C . VAL A 1 123 ? 14.688 19.893 0.385 1.00 84.25 123 VAL A C 1
ATOM 959 O O . VAL A 1 123 ? 14.780 18.668 0.403 1.00 84.25 123 VAL A O 1
ATOM 962 N N . LYS A 1 124 ? 14.891 20.626 -0.719 1.00 82.12 124 LYS A N 1
ATOM 963 C CA . LYS A 1 124 ? 15.293 20.040 -2.007 1.00 82.12 124 LYS A CA 1
ATOM 964 C C . LYS A 1 124 ? 16.608 19.275 -1.881 1.00 82.12 124 LYS A C 1
ATOM 966 O O . LYS A 1 124 ? 16.678 18.127 -2.294 1.00 82.12 124 LYS A O 1
ATOM 971 N N . GLU A 1 125 ? 17.619 19.880 -1.259 1.00 86.88 125 GLU A N 1
ATOM 972 C CA . GLU A 1 125 ? 18.927 19.249 -1.045 1.00 86.88 125 GLU A CA 1
ATOM 973 C C . GLU A 1 125 ? 18.810 17.949 -0.234 1.00 86.88 125 GLU A C 1
ATOM 975 O O . GLU A 1 125 ? 19.369 16.923 -0.621 1.00 86.88 125 GLU A O 1
ATOM 980 N N . VAL A 1 126 ? 18.047 17.967 0.867 1.00 86.94 126 VAL A N 1
ATOM 981 C CA . VAL A 1 126 ? 17.811 16.767 1.686 1.00 86.94 126 VAL A CA 1
ATOM 982 C C . VAL A 1 126 ? 17.103 15.685 0.876 1.00 86.94 126 VAL A C 1
ATOM 984 O O . VAL A 1 126 ? 17.532 14.535 0.905 1.00 86.94 126 VAL A O 1
ATOM 987 N N . PHE A 1 127 ? 16.046 16.030 0.139 1.00 82.25 127 PHE A N 1
ATOM 988 C CA . PHE A 1 127 ? 15.309 15.055 -0.666 1.0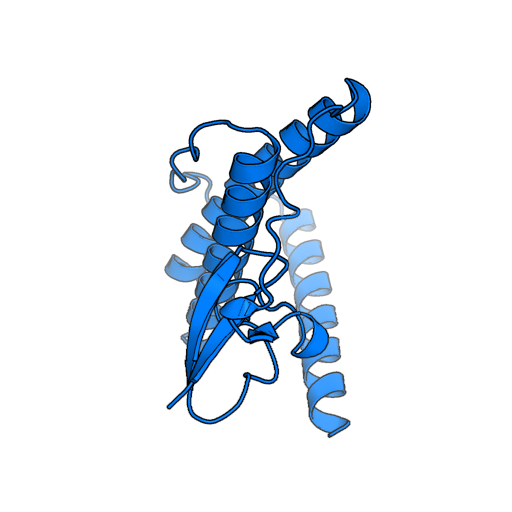0 82.25 127 PHE A CA 1
ATOM 989 C C . PHE A 1 127 ? 16.161 14.454 -1.785 1.00 82.25 127 PHE A C 1
ATOM 991 O O . PHE A 1 127 ? 16.093 13.242 -1.999 1.00 82.25 127 PHE A O 1
ATOM 998 N N . SER A 1 128 ? 16.991 15.256 -2.456 1.00 79.12 128 SER A N 1
ATOM 999 C CA . SER A 1 128 ? 17.938 14.757 -3.458 1.00 79.12 128 SER A CA 1
ATOM 1000 C C . SER A 1 128 ? 18.920 13.763 -2.842 1.00 79.12 128 SER A C 1
ATOM 1002 O O . SER A 1 128 ? 19.039 12.647 -3.339 1.00 79.12 128 SER A O 1
ATOM 1004 N N . ALA A 1 129 ? 19.537 14.111 -1.707 1.00 85.19 129 ALA A N 1
ATOM 1005 C CA . ALA A 1 129 ? 20.478 13.225 -1.022 1.00 85.19 129 ALA A CA 1
ATOM 1006 C C . ALA A 1 129 ? 19.825 11.902 -0.581 1.00 85.19 129 ALA A C 1
ATOM 1008 O O . ALA A 1 129 ? 20.413 10.834 -0.741 1.00 85.19 129 ALA A O 1
ATOM 1009 N N . LEU A 1 130 ? 18.595 11.948 -0.057 1.00 83.56 130 LEU A N 1
ATOM 1010 C CA . LEU A 1 130 ? 17.853 10.738 0.314 1.00 83.56 130 LEU A CA 1
ATOM 1011 C C . LEU A 1 130 ? 17.516 9.881 -0.913 1.00 83.56 130 LEU A C 1
ATOM 1013 O O . LEU A 1 130 ? 17.677 8.665 -0.878 1.00 83.56 130 LEU A O 1
ATOM 1017 N N . THR A 1 131 ? 17.103 10.507 -2.015 1.00 78.06 131 THR A N 1
ATOM 1018 C CA . THR A 1 131 ? 16.770 9.796 -3.259 1.00 78.06 131 THR A CA 1
ATOM 1019 C C . THR A 1 131 ? 18.000 9.118 -3.869 1.00 78.06 131 THR A C 1
ATOM 1021 O O . THR A 1 131 ? 17.908 7.982 -4.335 1.00 78.06 131 THR A O 1
ATOM 1024 N N . GLU A 1 132 ? 19.166 9.769 -3.828 1.00 79.25 132 GLU A N 1
ATOM 1025 C CA . GLU A 1 132 ? 20.439 9.180 -4.264 1.00 79.25 132 GLU A CA 1
ATOM 1026 C C . GLU A 1 132 ? 20.810 7.943 -3.433 1.00 79.25 132 GLU A C 1
ATOM 1028 O O . GLU A 1 132 ? 21.176 6.907 -3.995 1.00 79.25 132 GLU A O 1
ATOM 1033 N N . VAL A 1 133 ? 20.655 8.019 -2.106 1.00 80.25 133 VAL A N 1
ATOM 1034 C CA . VAL A 1 133 ? 20.897 6.886 -1.199 1.00 80.25 133 VAL A CA 1
ATOM 1035 C C . VAL A 1 133 ? 19.966 5.713 -1.515 1.00 80.25 133 VAL A C 1
ATOM 1037 O O . VAL A 1 133 ? 20.436 4.584 -1.659 1.00 80.25 133 VAL A O 1
ATOM 1040 N N . GLU A 1 134 ? 18.665 5.959 -1.688 1.00 74.69 134 GLU A N 1
ATOM 1041 C CA . GLU A 1 134 ? 17.716 4.878 -1.988 1.00 74.69 134 GLU A CA 1
ATOM 1042 C C . GLU A 1 134 ? 17.926 4.276 -3.382 1.00 74.69 134 GLU A C 1
ATOM 1044 O O . GLU A 1 134 ? 17.821 3.062 -3.561 1.00 74.69 134 GLU A O 1
ATOM 1049 N N . THR A 1 135 ? 18.317 5.089 -4.364 1.00 75.06 135 THR A N 1
ATOM 1050 C CA . THR A 1 135 ? 18.692 4.593 -5.699 1.00 75.06 135 THR A CA 1
ATOM 1051 C C . THR A 1 135 ? 19.879 3.633 -5.607 1.00 75.06 135 THR A C 1
ATOM 1053 O O . THR A 1 135 ? 19.881 2.570 -6.234 1.00 75.06 135 THR A O 1
ATOM 1056 N N . TYR A 1 136 ? 20.872 3.966 -4.779 1.00 75.31 136 TYR A N 1
ATOM 1057 C CA . TYR A 1 136 ? 22.010 3.091 -4.528 1.00 75.31 136 TYR A CA 1
ATOM 1058 C C . TYR A 1 136 ? 21.605 1.792 -3.811 1.00 75.31 136 TYR A C 1
ATOM 1060 O O . TYR A 1 136 ? 22.075 0.718 -4.192 1.00 75.31 136 TYR A O 1
ATOM 1068 N N . HIS A 1 137 ? 20.702 1.853 -2.823 1.00 77.56 137 HIS A N 1
ATOM 1069 C CA . HIS A 1 137 ? 20.162 0.654 -2.170 1.00 77.56 137 HIS A CA 1
ATOM 1070 C C . HIS A 1 137 ? 19.475 -0.289 -3.165 1.00 77.56 137 HIS A C 1
ATOM 1072 O O . HIS A 1 137 ? 19.710 -1.500 -3.118 1.00 77.56 137 HIS A O 1
ATOM 1078 N N . ILE A 1 138 ? 18.668 0.257 -4.080 1.00 72.25 138 ILE A N 1
ATOM 1079 C CA . ILE A 1 138 ? 17.991 -0.521 -5.125 1.00 72.25 138 ILE A CA 1
ATOM 1080 C C . ILE A 1 138 ? 19.028 -1.190 -6.033 1.00 72.25 138 ILE A C 1
ATOM 1082 O O . ILE A 1 138 ? 19.011 -2.414 -6.163 1.00 72.25 138 ILE A O 1
ATOM 1086 N N . ALA A 1 139 ? 19.992 -0.432 -6.562 1.00 73.06 139 ALA A N 1
ATOM 1087 C CA . ALA A 1 139 ? 21.031 -0.971 -7.442 1.00 73.06 139 ALA A CA 1
ATOM 1088 C C . ALA A 1 139 ? 21.864 -2.080 -6.769 1.00 73.06 139 ALA A C 1
ATOM 1090 O O . ALA A 1 139 ? 22.162 -3.107 -7.379 1.00 73.06 139 ALA A O 1
ATOM 1091 N N . LEU A 1 140 ? 22.207 -1.913 -5.487 1.00 71.25 140 LEU A N 1
ATOM 1092 C CA . LEU A 1 140 ? 22.893 -2.950 -4.712 1.00 71.25 140 LEU A CA 1
ATOM 1093 C C . LEU A 1 140 ? 22.034 -4.197 -4.485 1.00 71.25 140 LEU A C 1
ATOM 1095 O O . LEU A 1 140 ? 22.574 -5.303 -4.425 1.00 71.25 140 LEU A O 1
ATOM 1099 N N . SER A 1 141 ? 20.722 -4.029 -4.312 1.00 65.69 141 SER A N 1
ATOM 1100 C CA . SER A 1 141 ? 19.799 -5.153 -4.142 1.00 65.69 141 SER A CA 1
ATOM 1101 C C . SER A 1 141 ? 19.666 -5.975 -5.426 1.00 65.69 141 SER A C 1
ATOM 1103 O O . SER A 1 141 ? 19.648 -7.202 -5.356 1.00 65.69 141 SER A O 1
ATOM 1105 N N . GLU A 1 142 ? 19.672 -5.314 -6.585 1.00 72.12 142 GLU A N 1
ATOM 1106 C CA . GLU A 1 142 ? 19.631 -5.953 -7.902 1.00 72.12 142 GLU A CA 1
ATOM 1107 C C . GLU A 1 142 ? 20.953 -6.652 -8.244 1.00 72.12 142 GLU A C 1
ATOM 1109 O O . GLU A 1 142 ? 20.936 -7.762 -8.765 1.00 72.12 142 GLU A O 1
ATOM 1114 N N . ALA A 1 143 ? 22.101 -6.063 -7.887 1.00 72.50 143 ALA A N 1
ATOM 1115 C CA . ALA A 1 143 ? 23.428 -6.647 -8.124 1.00 72.50 143 ALA A CA 1
ATOM 1116 C C . ALA A 1 143 ? 23.761 -7.863 -7.231 1.00 72.50 143 ALA A C 1
ATOM 1118 O O . ALA A 1 143 ? 24.807 -8.491 -7.404 1.00 72.50 143 ALA A O 1
ATOM 1119 N N . ARG A 1 144 ? 22.918 -8.166 -6.235 1.00 52.94 144 ARG A N 1
ATOM 1120 C CA . ARG A 1 144 ? 23.069 -9.311 -5.320 1.00 52.94 144 ARG A CA 1
ATOM 1121 C C . ARG A 1 144 ? 22.260 -10.550 -5.733 1.00 52.94 144 ARG A C 1
ATOM 1123 O O . ARG A 1 144 ? 22.289 -11.536 -4.992 1.00 52.94 144 ARG A O 1
ATOM 1130 N N . LEU A 1 145 ? 21.567 -10.497 -6.870 1.00 46.34 145 LEU A N 1
ATOM 1131 C CA . LEU A 1 145 ? 20.881 -11.617 -7.529 1.00 46.34 145 LEU A CA 1
ATOM 1132 C C . LEU A 1 145 ? 21.663 -12.074 -8.768 1.00 46.34 145 LEU A C 1
ATOM 1134 O O . LEU A 1 145 ? 21.483 -13.255 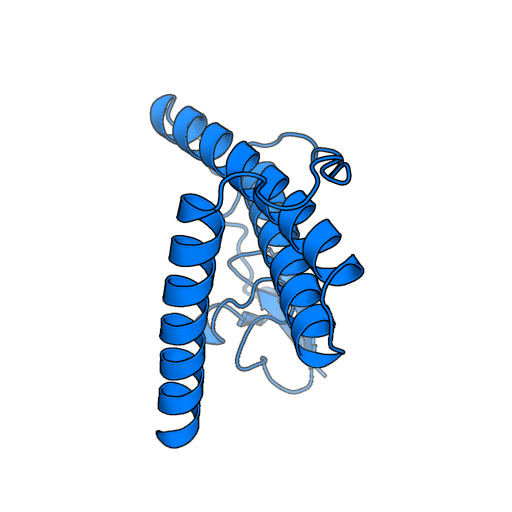-9.140 1.00 46.34 145 LEU A O 1
#

Foldseek 3Di:
DFWWAFLQLGDIDDDPAQDCADPQQRHGSVRTGGPVPHDHPLADPCQDPVNLVVLVVLLVVLLVLLLVLCLQLVVPPDPVSNVVSPVRSSNSLSVNVSSCSNNVHDRDDNDRDPDDDDPDVVVVVVVVVVVVVVVVVVVVVVVVD